Protein AF-A0AB39HKP0-F1 (afdb_monomer)

Nearest PDB structures (foldseek):
  2jz5-assembly1_A  TM=8.044E-01  e=4.348E-05  Vibrio parahaemolyticus RIMD 2210633
  2khd-assembly1_A  TM=6.496E-01  e=5.628E-06  Vibrio cholerae O1 biovar El Tor str. N16961
  1yz6-assembly1_A  TM=5.930E-01  e=1.768E-01  Pyrococcus abyssi
  2ctj-assembly1_A  TM=4.528E-01  e=9.765E-02  Homo sapiens
  3kg1-assembly3_A-2  TM=7.617E-01  e=2.642E+00  Streptomyces nogalater

Secondary structure (DSSP, 8-state):
------------S----------TT-EEEEEEEE-SSHHHHHHHHHHHHHHHHHH-TT-EEEEEEETTTS-EEEEEEEESSHHHHHHHHHHHHHS----

Structure (mmCIF, N/CA/C/O backbone):
data_AF-A0AB39HKP0-F1
#
_entry.id   AF-A0AB39HKP0-F1
#
loop_
_atom_site.group_PDB
_atom_site.id
_atom_site.type_symbol
_atom_site.label_atom_id
_atom_site.label_alt_id
_atom_site.label_comp_id
_atom_site.label_asym_id
_atom_site.label_entity_id
_atom_site.label_seq_id
_atom_site.pdbx_PDB_ins_code
_atom_site.Cartn_x
_atom_site.Cartn_y
_atom_site.Cartn_z
_atom_site.occupancy
_atom_site.B_iso_or_equiv
_atom_site.auth_seq_id
_atom_site.auth_comp_id
_atom_site.auth_asym_id
_atom_site.auth_atom_id
_atom_site.pdbx_PDB_model_num
ATOM 1 N N . MET A 1 1 ? -26.464 -8.191 -28.885 1.00 39.16 1 MET A N 1
ATOM 2 C CA . MET A 1 1 ? -25.052 -8.407 -29.262 1.00 39.16 1 MET A CA 1
ATOM 3 C C . MET A 1 1 ? -24.223 -7.419 -28.464 1.00 39.16 1 MET A C 1
ATOM 5 O O . MET A 1 1 ? -24.528 -6.244 -28.559 1.00 39.16 1 MET A O 1
ATOM 9 N N . SER A 1 2 ? -23.241 -7.740 -27.639 1.00 41.00 2 SER A N 1
ATOM 10 C CA . SER A 1 2 ? -22.812 -8.957 -26.954 1.00 41.00 2 SER A CA 1
ATOM 11 C C . SER A 1 2 ? -21.963 -8.428 -25.794 1.00 41.00 2 SER A C 1
ATOM 13 O O . SER A 1 2 ? -21.119 -7.562 -26.009 1.00 41.00 2 SER A O 1
ATOM 15 N N . ASN A 1 3 ? -22.237 -8.893 -24.578 1.00 50.94 3 ASN A N 1
ATOM 16 C CA . ASN A 1 3 ? -21.369 -8.694 -23.423 1.00 50.94 3 ASN A CA 1
ATOM 17 C C . ASN A 1 3 ? -20.089 -9.522 -23.619 1.00 50.94 3 ASN A C 1
ATOM 19 O O . ASN A 1 3 ?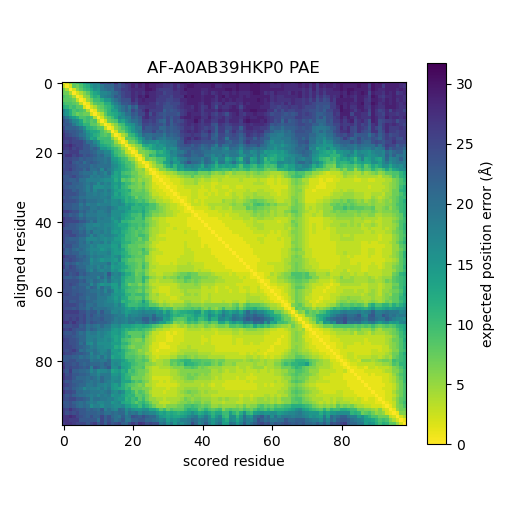 -20.193 -10.732 -23.787 1.00 50.94 3 ASN A O 1
ATOM 23 N N . GLU A 1 4 ? -18.916 -8.898 -23.530 1.00 52.75 4 GLU A N 1
ATOM 24 C CA . GLU A 1 4 ? -17.599 -9.543 -23.379 1.00 52.75 4 GLU A CA 1
ATOM 25 C C . GLU A 1 4 ? -16.624 -8.449 -22.892 1.00 52.75 4 GLU A C 1
ATOM 27 O O . GLU A 1 4 ? -16.712 -7.319 -23.353 1.00 52.75 4 GLU A O 1
ATOM 32 N N . CYS A 1 5 ? -15.703 -8.623 -21.947 1.00 35.28 5 CYS A N 1
ATOM 33 C CA . CYS A 1 5 ? -15.231 -9.799 -21.243 1.00 35.28 5 CYS A CA 1
ATOM 34 C C . CYS A 1 5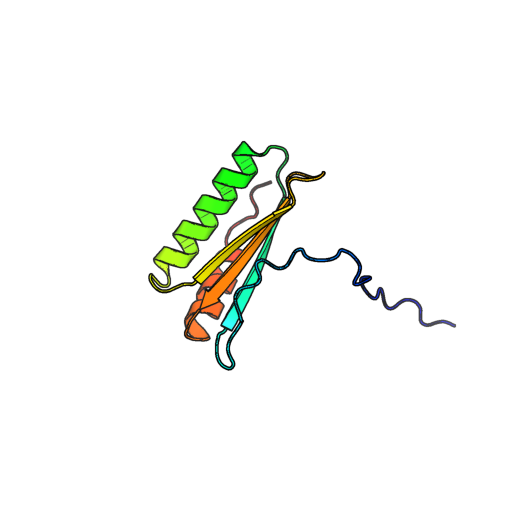 ? -14.726 -9.352 -19.859 1.00 35.28 5 CYS A C 1
ATOM 36 O O . CYS A 1 5 ? -13.891 -8.453 -19.731 1.00 35.28 5 CYS A O 1
ATOM 38 N N . ASN A 1 6 ? -15.270 -10.002 -18.835 1.00 46.12 6 ASN A N 1
ATOM 39 C CA . ASN A 1 6 ? -14.757 -10.080 -17.478 1.00 46.12 6 ASN A CA 1
ATOM 40 C C . ASN A 1 6 ? -13.334 -10.662 -17.524 1.00 46.12 6 ASN A C 1
ATOM 42 O O . ASN A 1 6 ? -13.171 -11.877 -17.611 1.00 46.12 6 ASN A O 1
ATOM 46 N N . ASN A 1 7 ? -12.310 -9.806 -17.491 1.00 37.12 7 ASN A N 1
ATOM 47 C CA . ASN A 1 7 ? -10.937 -10.257 -17.285 1.00 37.12 7 ASN A CA 1
ATOM 48 C C . ASN A 1 7 ? -10.770 -10.597 -15.801 1.00 37.12 7 ASN A C 1
ATOM 50 O O . ASN A 1 7 ? -10.315 -9.791 -14.992 1.00 37.12 7 ASN A O 1
ATOM 54 N N . VAL A 1 8 ? -11.203 -11.813 -15.471 1.00 40.19 8 VAL A N 1
ATOM 55 C CA . VAL A 1 8 ? -10.717 -12.585 -14.333 1.00 40.19 8 VAL A CA 1
ATOM 56 C C . VAL A 1 8 ? -9.197 -12.611 -14.459 1.00 40.19 8 VAL A C 1
ATOM 58 O O . VAL A 1 8 ? -8.656 -13.249 -15.356 1.00 40.19 8 VAL A O 1
ATOM 61 N N . CYS A 1 9 ? -8.516 -11.859 -13.596 1.00 44.97 9 CYS A N 1
ATOM 62 C CA . CYS A 1 9 ? -7.080 -12.002 -13.421 1.00 44.97 9 CYS A CA 1
ATOM 63 C C . CYS A 1 9 ? -6.842 -13.394 -12.833 1.00 44.97 9 CYS A C 1
ATOM 65 O O . CYS A 1 9 ? -7.288 -13.701 -11.726 1.00 44.97 9 CYS A O 1
ATOM 67 N N . GLU A 1 10 ? -6.215 -14.244 -13.635 1.00 45.00 10 GLU A N 1
ATOM 68 C CA . GLU A 1 10 ? -5.856 -15.611 -13.310 1.00 45.00 10 GLU A CA 1
ATOM 69 C C . GLU A 1 10 ? -4.977 -15.639 -12.054 1.00 45.00 10 GLU A C 1
ATOM 71 O O . GLU A 1 10 ? -3.805 -15.261 -12.061 1.00 45.00 10 GLU 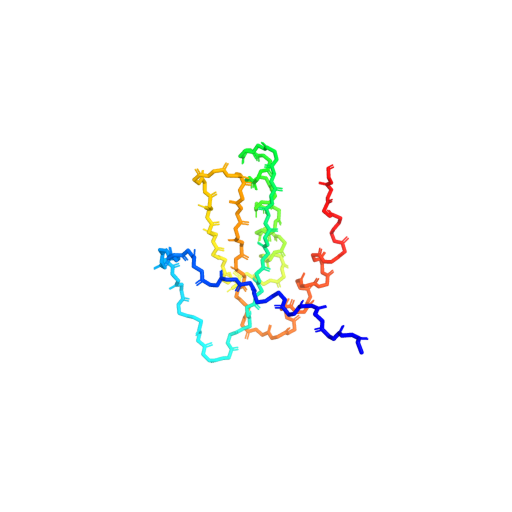A O 1
ATOM 76 N N . ALA A 1 11 ? -5.556 -16.122 -10.957 1.00 56.88 11 ALA A N 1
ATOM 77 C CA . ALA A 1 11 ? -4.811 -16.593 -9.807 1.00 56.88 11 ALA A CA 1
ATOM 78 C C . ALA A 1 11 ? -3.984 -17.822 -10.220 1.00 56.88 11 ALA A C 1
ATOM 80 O O . ALA A 1 11 ? -4.463 -18.946 -10.120 1.00 56.88 11 ALA A O 1
ATOM 81 N N . CYS A 1 12 ? -2.755 -17.626 -10.704 1.00 55.22 12 CYS A N 1
ATOM 82 C CA . CYS A 1 12 ? -1.753 -18.692 -10.752 1.00 55.22 12 CYS A CA 1
ATOM 83 C C . CYS A 1 12 ? -0.324 -18.150 -10.878 1.00 55.22 12 CYS A C 1
ATOM 85 O O . CYS A 1 12 ? 0.325 -18.223 -11.917 1.00 55.22 12 CYS A O 1
ATOM 87 N N . GLY A 1 13 ? 0.210 -17.692 -9.758 1.00 37.53 13 GLY A N 1
ATOM 88 C CA . GLY A 1 13 ? 1.597 -17.954 -9.409 1.00 37.53 13 GLY A CA 1
ATOM 89 C C . GLY A 1 13 ? 1.560 -18.344 -7.948 1.00 37.53 13 GLY A C 1
ATOM 90 O O . GLY A 1 13 ? 1.035 -17.571 -7.155 1.00 37.53 13 GLY A O 1
ATOM 91 N N . CYS A 1 14 ? 2.006 -19.552 -7.601 1.00 44.72 14 CYS A N 1
ATOM 92 C CA . CYS A 1 14 ? 2.188 -19.969 -6.213 1.00 44.72 14 CYS A CA 1
ATOM 93 C C . CYS A 1 14 ? 2.987 -18.867 -5.506 1.00 44.72 14 CYS A C 1
ATOM 95 O O . CYS A 1 14 ? 4.202 -18.781 -5.683 1.00 44.72 14 CYS A O 1
ATOM 97 N N . ALA A 1 15 ? 2.299 -17.991 -4.773 1.00 53.47 15 ALA A N 1
ATOM 98 C CA . ALA A 1 15 ? 2.940 -17.056 -3.878 1.00 53.47 15 ALA A CA 1
ATOM 99 C C . ALA A 1 15 ? 3.629 -17.948 -2.851 1.00 53.47 15 ALA A C 1
ATOM 101 O O . ALA A 1 15 ? 2.963 -18.636 -2.077 1.00 53.47 15 ALA A O 1
ATOM 102 N N . GLY A 1 16 ? 4.955 -18.051 -2.944 1.00 44.25 16 GLY A N 1
ATOM 103 C CA . GLY A 1 16 ? 5.783 -18.620 -1.893 1.00 44.25 16 GLY A CA 1
ATOM 104 C C . GLY A 1 16 ? 5.581 -17.740 -0.675 1.00 44.25 16 GLY A C 1
ATOM 105 O O . GLY A 1 16 ? 6.273 -16.746 -0.501 1.00 44.25 16 GLY A O 1
ATOM 106 N N . GLU A 1 17 ? 4.536 -18.061 0.075 1.00 51.75 17 GLU A N 1
ATOM 107 C CA . GLU A 1 17 ? 3.965 -17.272 1.145 1.00 51.75 17 GLU A CA 1
ATOM 108 C C . GLU A 1 17 ? 4.977 -17.193 2.291 1.00 51.75 17 GLU A C 1
ATOM 110 O O . GLU A 1 17 ? 5.007 -18.031 3.186 1.00 51.75 17 GLU A O 1
ATOM 115 N N . ILE A 1 18 ? 5.799 -16.144 2.295 1.00 53.97 18 ILE A N 1
ATOM 116 C CA . ILE A 1 18 ? 6.178 -15.493 3.552 1.00 53.97 18 ILE A CA 1
ATOM 117 C C . ILE A 1 18 ? 5.063 -14.471 3.837 1.00 53.97 18 ILE A C 1
ATOM 119 O O . ILE A 1 18 ? 5.265 -13.261 3.860 1.00 53.97 18 ILE A O 1
ATOM 123 N N . GLY A 1 19 ? 3.825 -14.961 3.923 1.00 46.81 19 GLY A N 1
ATOM 124 C CA . GLY A 1 19 ? 2.650 -14.161 4.230 1.00 46.81 19 GLY A CA 1
ATOM 125 C C . GLY A 1 19 ? 2.577 -13.990 5.735 1.00 46.81 19 GLY A C 1
ATOM 126 O O . GLY A 1 19 ? 2.417 -14.961 6.471 1.00 46.81 19 GLY A O 1
ATOM 127 N N . TYR A 1 20 ? 2.717 -12.759 6.219 1.00 49.38 20 TYR A N 1
ATOM 128 C CA . TYR A 1 20 ? 2.305 -12.477 7.586 1.00 49.38 20 TYR A CA 1
ATOM 129 C C . TYR A 1 20 ? 0.786 -12.647 7.678 1.00 49.38 20 TYR A C 1
ATOM 131 O O . TYR A 1 20 ? 0.048 -12.221 6.789 1.00 49.38 20 TYR A O 1
ATOM 139 N N . ILE A 1 21 ? 0.332 -13.279 8.757 1.00 51.94 21 ILE A N 1
ATOM 140 C CA . ILE A 1 21 ? -1.083 -13.507 9.047 1.00 51.94 21 ILE A CA 1
ATOM 141 C C . ILE A 1 21 ? -1.755 -12.136 9.202 1.00 51.94 21 ILE A C 1
ATOM 143 O O . ILE A 1 21 ? -1.554 -11.466 10.215 1.00 51.94 21 ILE A O 1
ATOM 147 N N . ILE A 1 22 ? -2.540 -11.709 8.208 1.00 53.81 22 ILE A N 1
ATOM 148 C CA . ILE A 1 22 ? -3.419 -10.539 8.342 1.00 53.81 22 ILE A CA 1
ATOM 149 C C . ILE A 1 22 ? -4.509 -10.934 9.342 1.00 53.81 22 ILE A C 1
ATOM 151 O O . ILE A 1 22 ? -5.292 -11.849 9.081 1.00 53.81 22 ILE A O 1
ATOM 155 N N . ARG A 1 23 ? -4.510 -10.312 10.524 1.00 56.22 23 ARG A N 1
ATOM 156 C CA . ARG A 1 23 ? -5.465 -10.628 11.595 1.00 56.22 23 ARG A CA 1
ATOM 157 C C . ARG A 1 23 ? -6.788 -9.909 11.320 1.00 56.22 23 ARG A C 1
ATOM 159 O O . ARG A 1 23 ? -6.828 -8.888 10.638 1.00 56.22 23 ARG A O 1
ATOM 166 N N . GLU A 1 24 ? -7.884 -10.440 11.855 1.00 46.44 24 GLU A N 1
ATOM 167 C CA . GLU A 1 24 ? -9.188 -9.774 11.783 1.00 46.44 24 GLU A CA 1
ATOM 168 C C . GLU A 1 24 ? -9.123 -8.409 12.492 1.00 46.44 24 GLU A C 1
ATOM 170 O O . GLU A 1 24 ? -8.918 -8.346 13.704 1.00 46.44 24 GLU A O 1
ATOM 175 N N . GLY A 1 25 ? -9.285 -7.324 11.725 1.00 57.78 25 GLY A N 1
ATOM 176 C CA . GLY A 1 25 ? -9.234 -5.937 12.205 1.00 57.78 25 GLY A CA 1
ATOM 177 C C . GLY A 1 25 ? -8.022 -5.125 11.733 1.00 57.78 25 GLY A C 1
ATOM 178 O O . GLY A 1 25 ? -8.043 -3.905 11.874 1.00 57.78 25 GLY A O 1
ATOM 179 N N . ASP A 1 26 ? -7.007 -5.765 11.147 1.00 64.88 26 ASP A N 1
ATOM 180 C CA . ASP A 1 26 ? -5.857 -5.078 10.556 1.00 64.88 26 ASP A CA 1
ATOM 181 C C . ASP A 1 26 ? -6.174 -4.560 9.149 1.00 64.88 26 ASP A C 1
ATOM 183 O O . ASP A 1 26 ? -6.654 -5.284 8.271 1.00 64.88 26 ASP A O 1
ATOM 187 N N . GLU A 1 27 ? -5.850 -3.293 8.907 1.00 79.69 27 GLU A N 1
ATOM 188 C CA . GLU A 1 27 ? -6.126 -2.632 7.641 1.00 79.69 27 GLU A CA 1
ATOM 189 C C . GLU A 1 27 ? -4.881 -2.640 6.758 1.00 79.69 27 GLU A C 1
ATOM 191 O O . GLU A 1 27 ? -3.906 -1.927 7.008 1.00 79.69 27 GLU A O 1
ATOM 196 N N . SER A 1 28 ? -4.918 -3.440 5.691 1.00 81.56 28 SER A N 1
ATOM 197 C CA . SER A 1 28 ? -3.794 -3.563 4.763 1.00 81.56 28 SER A CA 1
ATOM 198 C C . SER A 1 28 ? -3.955 -2.725 3.489 1.00 81.56 28 SER A C 1
ATOM 200 O O . SER A 1 28 ? -5.066 -2.474 3.004 1.00 81.56 28 SER A O 1
ATOM 202 N N . VAL A 1 29 ? -2.817 -2.286 2.945 1.00 85.69 29 VAL A N 1
ATOM 203 C CA . VAL A 1 29 ? -2.665 -1.610 1.648 1.00 85.69 29 VAL A CA 1
ATOM 204 C C . VAL A 1 29 ? -1.519 -2.266 0.896 1.00 85.69 29 VAL A C 1
ATOM 206 O O . VAL A 1 29 ? -0.437 -2.437 1.448 1.00 85.69 29 VAL A O 1
ATOM 209 N N . SER A 1 30 ? -1.737 -2.600 -0.375 1.00 82.69 30 SER A N 1
ATOM 210 C CA . SER A 1 30 ? -0.700 -3.177 -1.236 1.00 82.69 30 SER A CA 1
ATOM 211 C C . SER A 1 30 ? -0.295 -2.180 -2.323 1.00 82.69 30 SER A C 1
ATOM 213 O O . SER A 1 30 ? -1.151 -1.663 -3.039 1.00 82.69 30 SER A O 1
ATOM 215 N N . VAL A 1 31 ? 1.003 -1.913 -2.455 1.00 84.62 31 VAL A N 1
ATOM 216 C CA . VAL A 1 31 ? 1.590 -1.012 -3.452 1.00 84.62 31 VAL A CA 1
ATOM 217 C C . VAL A 1 31 ? 2.503 -1.823 -4.358 1.00 84.62 31 VAL A C 1
ATOM 219 O O . VAL A 1 31 ? 3.503 -2.381 -3.915 1.00 84.62 31 VAL A O 1
ATOM 222 N N . ASN A 1 32 ? 2.159 -1.876 -5.641 1.00 83.88 32 ASN A N 1
ATOM 223 C CA . ASN A 1 32 ? 2.970 -2.538 -6.653 1.00 83.88 32 ASN A CA 1
ATOM 224 C C . ASN A 1 32 ? 3.938 -1.513 -7.244 1.00 83.88 32 ASN A C 1
ATOM 226 O O . ASN A 1 32 ? 3.515 -0.463 -7.728 1.00 83.88 32 ASN A O 1
ATOM 230 N N . LEU A 1 33 ? 5.228 -1.818 -7.191 1.00 83.62 33 LEU A N 1
ATOM 231 C CA . LEU A 1 33 ? 6.300 -0.995 -7.721 1.00 83.62 33 LEU A CA 1
ATOM 232 C C . LEU A 1 33 ? 6.974 -1.706 -8.883 1.00 83.62 33 LEU A C 1
ATOM 234 O O . LEU A 1 33 ? 7.297 -2.891 -8.815 1.00 83.62 33 LEU A O 1
ATOM 238 N N . GLU A 1 34 ? 7.241 -0.938 -9.927 1.00 83.56 34 GLU A N 1
ATOM 239 C CA . GLU A 1 34 ? 8.065 -1.343 -11.052 1.00 83.56 34 GLU A CA 1
ATOM 240 C C . GLU A 1 34 ? 9.112 -0.268 -11.339 1.00 83.56 34 GLU A C 1
ATOM 242 O O . GLU A 1 34 ? 8.866 0.941 -11.213 1.00 83.56 34 GLU A O 1
ATOM 247 N N . SER A 1 35 ? 10.313 -0.720 -11.685 1.00 82.94 35 SER A N 1
ATOM 248 C CA . SER A 1 35 ? 11.441 0.152 -11.995 1.00 82.94 35 SER A CA 1
ATOM 249 C C . SER A 1 35 ? 12.318 -0.468 -13.073 1.00 82.94 35 SER A C 1
ATOM 251 O O . SER A 1 35 ? 12.445 -1.683 -13.173 1.00 82.94 35 SER A O 1
ATOM 253 N N . ALA A 1 36 ? 12.992 0.378 -13.852 1.00 82.12 36 ALA A N 1
ATOM 254 C CA . ALA A 1 36 ? 13.934 -0.080 -14.872 1.00 82.12 36 ALA A CA 1
ATOM 255 C C . ALA A 1 36 ? 15.164 -0.785 -14.271 1.00 82.12 36 ALA A C 1
ATOM 257 O O . ALA A 1 36 ? 15.738 -1.672 -14.899 1.00 82.12 36 ALA A O 1
ATOM 258 N N . THR A 1 37 ? 15.564 -0.412 -13.050 1.00 83.19 37 THR A N 1
ATOM 259 C CA . THR A 1 37 ? 16.725 -0.974 -12.350 1.00 83.19 37 THR A CA 1
ATOM 260 C C . THR A 1 37 ? 16.378 -1.361 -10.917 1.00 83.19 37 THR A C 1
ATOM 262 O O . THR A 1 37 ? 15.521 -0.746 -10.279 1.00 83.19 37 THR A O 1
ATOM 265 N N . GLN A 1 38 ? 17.095 -2.351 -10.379 1.00 80.38 38 GLN A N 1
ATOM 266 C CA . GLN A 1 38 ? 16.961 -2.759 -8.976 1.00 80.38 38 GLN A CA 1
ATOM 267 C C . GLN A 1 38 ? 17.307 -1.625 -8.002 1.00 80.38 38 GLN A C 1
ATOM 269 O O . GLN A 1 38 ? 16.684 -1.510 -6.953 1.00 80.38 38 GLN A O 1
ATOM 274 N N . MET A 1 39 ? 18.254 -0.751 -8.360 1.00 83.38 39 MET A N 1
ATOM 275 C CA . MET A 1 39 ? 18.625 0.399 -7.533 1.00 83.38 39 MET A CA 1
ATOM 276 C C . MET A 1 39 ? 17.472 1.404 -7.416 1.00 83.38 39 MET A C 1
ATOM 278 O O . MET A 1 39 ? 17.125 1.804 -6.310 1.00 83.38 39 MET A O 1
ATOM 282 N N . ALA A 1 40 ? 16.822 1.742 -8.535 1.00 83.81 40 ALA A N 1
ATOM 283 C CA . ALA A 1 40 ? 15.641 2.606 -8.529 1.00 83.81 40 ALA A CA 1
ATOM 284 C C . ALA A 1 40 ? 14.437 1.939 -7.844 1.00 83.81 40 ALA A C 1
ATOM 286 O O . ALA A 1 40 ? 13.592 2.619 -7.272 1.00 83.81 40 ALA A O 1
ATOM 287 N N . LEU A 1 41 ? 14.333 0.607 -7.896 1.00 85.44 41 LEU A N 1
ATOM 288 C CA . LEU A 1 41 ? 13.320 -0.131 -7.142 1.00 85.44 41 LEU A CA 1
ATOM 289 C C . LEU A 1 41 ? 13.550 0.008 -5.634 1.00 85.44 41 LEU A C 1
ATOM 291 O O . LEU A 1 41 ? 12.621 0.353 -4.914 1.00 85.44 41 LEU A O 1
ATOM 295 N N . ASN A 1 42 ? 14.782 -0.209 -5.172 1.00 85.25 42 ASN A N 1
ATOM 296 C CA . ASN A 1 42 ? 15.131 -0.106 -3.758 1.00 85.25 42 ASN A CA 1
ATOM 297 C C . ASN A 1 42 ? 14.949 1.320 -3.216 1.00 85.25 42 ASN A C 1
ATOM 299 O O . ASN A 1 42 ? 14.436 1.487 -2.115 1.00 85.25 42 ASN A O 1
ATOM 303 N N . ASP A 1 43 ? 15.303 2.334 -4.009 1.00 87.75 43 ASP A N 1
ATOM 304 C CA . ASP A 1 43 ? 15.085 3.742 -3.662 1.00 87.75 43 ASP A CA 1
ATOM 305 C C . ASP A 1 43 ? 13.591 4.048 -3.465 1.00 87.75 43 ASP A C 1
ATOM 307 O O . ASP A 1 43 ? 13.183 4.533 -2.409 1.00 87.75 43 ASP A O 1
ATOM 311 N N . LYS A 1 44 ? 12.737 3.628 -4.416 1.00 85.69 44 LYS A N 1
ATOM 312 C CA . LYS A 1 44 ? 11.277 3.743 -4.272 1.00 85.69 44 LYS A CA 1
ATOM 313 C C . LYS A 1 44 ? 10.786 3.025 -3.016 1.00 85.69 44 LYS A C 1
ATOM 315 O O . LYS A 1 44 ? 10.032 3.610 -2.243 1.00 85.69 44 LYS A O 1
ATOM 320 N N . ILE A 1 45 ? 11.212 1.781 -2.792 1.00 87.25 45 ILE A N 1
ATOM 321 C CA . ILE A 1 45 ? 10.827 0.995 -1.611 1.00 87.25 45 ILE A CA 1
ATOM 322 C C . ILE A 1 45 ? 11.140 1.755 -0.319 1.00 87.25 45 ILE A C 1
ATOM 324 O O . ILE A 1 45 ? 10.289 1.832 0.569 1.00 87.25 45 ILE A O 1
ATOM 328 N N . GLU A 1 46 ? 12.327 2.348 -0.223 1.00 89.25 46 GLU A N 1
ATOM 329 C CA . GLU A 1 46 ? 12.740 3.110 0.951 1.00 89.25 46 GLU A CA 1
ATOM 330 C C . GLU A 1 46 ? 11.915 4.390 1.139 1.00 89.25 46 GLU A C 1
ATOM 332 O O . GLU A 1 46 ? 11.521 4.697 2.265 1.00 89.25 46 GLU A O 1
ATOM 337 N N . VAL A 1 47 ? 11.558 5.090 0.056 1.00 90.25 47 VAL A N 1
ATOM 338 C CA . VAL A 1 47 ? 10.652 6.251 0.113 1.00 90.25 47 VAL A CA 1
ATOM 339 C C . VAL A 1 47 ? 9.284 5.855 0.673 1.00 90.25 47 VAL A C 1
ATOM 341 O O . VAL A 1 47 ? 8.793 6.495 1.606 1.00 90.25 47 VAL A O 1
ATOM 344 N N . TYR A 1 48 ? 8.674 4.781 0.163 1.00 89.12 48 TYR A N 1
ATOM 345 C CA . TYR A 1 48 ? 7.377 4.310 0.667 1.00 89.12 48 TYR A CA 1
ATOM 346 C C . TYR A 1 48 ? 7.468 3.810 2.112 1.00 89.12 48 TYR A C 1
ATOM 348 O O . TYR A 1 48 ? 6.554 4.046 2.905 1.00 89.12 48 TYR A O 1
ATOM 356 N N . ARG A 1 49 ? 8.586 3.177 2.484 1.00 88.69 49 ARG A N 1
ATOM 357 C CA . ARG A 1 49 ? 8.863 2.758 3.861 1.00 88.69 49 ARG A CA 1
ATOM 358 C C . ARG A 1 49 ? 8.909 3.953 4.809 1.00 88.69 49 ARG A C 1
ATOM 360 O O . ARG A 1 49 ? 8.229 3.938 5.832 1.00 88.69 49 ARG A O 1
ATOM 367 N N . GLN A 1 50 ? 9.673 4.988 4.466 1.00 90.56 50 GLN A N 1
ATOM 368 C CA . GLN A 1 50 ? 9.770 6.207 5.272 1.00 90.56 50 GLN A CA 1
ATOM 369 C C . GLN A 1 50 ? 8.428 6.934 5.360 1.00 90.56 50 GLN A C 1
ATOM 371 O O . GLN A 1 50 ? 8.054 7.414 6.428 1.00 90.56 50 GLN A O 1
ATOM 376 N N . LEU A 1 51 ? 7.671 6.973 4.262 1.00 89.75 51 LEU A N 1
ATOM 377 C CA . LEU A 1 51 ? 6.342 7.572 4.236 1.00 89.75 51 LEU A CA 1
ATOM 378 C C . LEU A 1 51 ? 5.383 6.866 5.199 1.00 89.75 51 LEU A C 1
ATOM 380 O O . LEU A 1 51 ? 4.698 7.537 5.966 1.00 89.75 51 LEU A O 1
ATOM 384 N N . ALA A 1 52 ? 5.348 5.532 5.178 1.00 89.56 52 ALA A N 1
ATOM 385 C CA . ALA A 1 52 ? 4.513 4.744 6.078 1.00 89.56 52 ALA A CA 1
ATOM 386 C C . ALA A 1 52 ? 4.931 4.936 7.544 1.00 89.56 52 ALA A C 1
ATOM 388 O O . ALA A 1 52 ? 4.082 5.232 8.383 1.00 89.56 52 ALA A O 1
ATOM 389 N N . GLN A 1 53 ? 6.236 4.868 7.836 1.00 89.19 53 GLN A N 1
ATOM 390 C CA . GLN A 1 53 ? 6.778 5.090 9.184 1.00 89.19 53 GLN A CA 1
ATOM 391 C C . GLN A 1 53 ? 6.529 6.512 9.704 1.00 89.19 53 GLN A C 1
ATOM 393 O O . GLN A 1 53 ? 6.330 6.707 10.898 1.00 89.19 53 GLN A O 1
ATOM 398 N N . SER A 1 54 ? 6.504 7.512 8.819 1.00 89.38 54 SER A N 1
ATOM 399 C CA . SER A 1 54 ? 6.173 8.893 9.184 1.00 89.38 54 SER A CA 1
ATOM 400 C C . SER A 1 54 ? 4.699 9.079 9.556 1.00 89.38 54 SER A C 1
ATOM 402 O O . SER A 1 54 ? 4.366 10.094 10.168 1.00 89.38 54 SER A O 1
ATOM 404 N N . ILE A 1 55 ? 3.816 8.168 9.142 1.00 89.06 55 ILE A N 1
ATOM 405 C CA . ILE A 1 55 ? 2.390 8.194 9.489 1.00 89.06 55 ILE A CA 1
ATOM 406 C C . ILE A 1 55 ? 2.172 7.411 10.779 1.00 89.06 55 ILE A C 1
ATOM 408 O O . ILE A 1 55 ? 1.550 7.935 11.697 1.00 89.06 55 ILE A O 1
ATOM 412 N N . ASN A 1 56 ? 2.712 6.192 10.850 1.00 86.69 56 ASN A N 1
ATOM 413 C CA . ASN A 1 56 ? 2.670 5.363 12.044 1.00 86.69 56 ASN A CA 1
ATOM 414 C C . ASN A 1 56 ? 3.973 4.565 12.194 1.00 86.69 56 ASN A C 1
ATOM 416 O O . ASN A 1 56 ? 4.352 3.802 11.308 1.00 86.69 56 ASN A O 1
ATOM 420 N N . SER A 1 57 ? 4.631 4.703 13.342 1.00 87.19 57 SER A N 1
ATOM 421 C CA . SER A 1 57 ? 5.845 3.960 13.698 1.00 87.19 57 SER A CA 1
ATOM 422 C C . SER A 1 57 ? 5.607 2.458 13.914 1.00 87.19 57 SER A C 1
ATOM 424 O O . SER A 1 57 ? 6.549 1.676 13.820 1.00 87.19 57 SER A O 1
ATOM 426 N N . GLU A 1 58 ? 4.370 2.055 14.209 1.00 85.38 58 GLU A N 1
ATOM 427 C CA . GLU A 1 58 ? 3.930 0.670 14.426 1.00 85.38 58 GLU A CA 1
ATOM 428 C C . GLU A 1 58 ? 3.443 -0.013 13.136 1.00 85.38 58 GLU A C 1
ATOM 430 O O . GLU A 1 58 ? 2.973 -1.148 13.179 1.00 85.38 58 GLU A O 1
ATOM 435 N N . VAL A 1 59 ? 3.554 0.651 11.976 1.00 86.50 59 VAL A N 1
ATOM 436 C CA . VAL A 1 59 ? 3.148 0.068 10.691 1.00 86.50 59 VAL A CA 1
ATOM 437 C C . VAL A 1 59 ? 3.949 -1.201 10.374 1.00 86.50 59 VAL A C 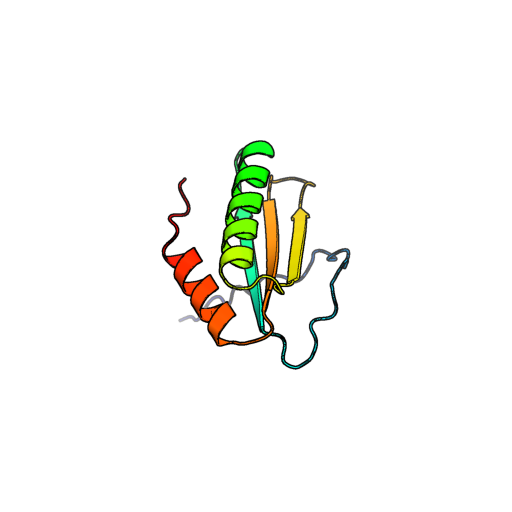1
ATOM 439 O O . VAL A 1 59 ? 5.184 -1.208 10.356 1.00 86.50 59 VAL A O 1
ATOM 442 N N . GLY A 1 60 ? 3.240 -2.286 10.066 1.00 85.19 60 GLY A N 1
ATOM 443 C CA . GLY A 1 60 ? 3.838 -3.507 9.537 1.00 85.19 60 GLY A CA 1
ATOM 444 C C . GLY A 1 60 ? 4.161 -3.328 8.058 1.00 85.19 60 GLY A C 1
ATOM 445 O O . GLY A 1 60 ? 3.278 -2.981 7.279 1.00 85.19 60 GLY A O 1
ATOM 446 N N . ILE A 1 61 ? 5.411 -3.552 7.652 1.00 86.25 61 ILE A N 1
ATOM 447 C CA . ILE A 1 61 ? 5.843 -3.408 6.254 1.00 86.25 61 ILE A CA 1
ATOM 448 C C . ILE A 1 61 ? 6.383 -4.749 5.776 1.00 86.25 61 ILE A C 1
ATOM 450 O O . ILE A 1 61 ? 7.391 -5.230 6.293 1.00 86.25 61 ILE A O 1
ATOM 454 N N . ASN A 1 62 ? 5.734 -5.326 4.772 1.00 82.69 62 ASN A N 1
ATOM 455 C CA . ASN A 1 62 ? 6.186 -6.531 4.093 1.00 82.69 62 ASN A CA 1
ATOM 456 C C . ASN A 1 62 ? 6.576 -6.202 2.653 1.00 82.69 62 ASN A C 1
ATOM 458 O O . ASN A 1 62 ? 5.857 -5.494 1.952 1.00 82.69 62 ASN A O 1
ATOM 462 N N . ILE A 1 63 ? 7.722 -6.712 2.219 1.00 82.75 63 ILE A N 1
ATOM 463 C CA . ILE A 1 63 ? 8.298 -6.413 0.910 1.00 82.75 63 ILE A CA 1
ATOM 464 C C . ILE A 1 63 ? 8.436 -7.733 0.168 1.00 82.75 63 ILE A C 1
ATOM 466 O O . ILE A 1 63 ? 9.331 -8.523 0.460 1.00 82.75 63 ILE A O 1
ATOM 470 N N . ASP A 1 64 ? 7.563 -7.953 -0.804 1.00 79.31 64 ASP A N 1
ATOM 471 C CA . ASP A 1 64 ? 7.658 -9.079 -1.715 1.00 79.31 64 ASP A CA 1
ATOM 472 C C . ASP A 1 64 ? 8.481 -8.662 -2.937 1.00 79.31 64 ASP A C 1
ATOM 474 O O . ASP A 1 64 ? 8.043 -7.893 -3.798 1.00 79.31 64 ASP A O 1
ATOM 478 N N . LEU A 1 65 ? 9.737 -9.105 -2.979 1.00 74.62 65 LEU A N 1
ATOM 479 C CA . LEU A 1 65 ? 10.620 -8.838 -4.107 1.00 74.62 65 LEU A CA 1
ATOM 480 C C . LEU A 1 65 ? 10.453 -9.940 -5.153 1.00 74.62 65 LEU A C 1
ATOM 482 O O . LEU A 1 65 ? 11.116 -10.978 -5.102 1.00 74.62 65 LEU A O 1
ATOM 486 N N . SER A 1 66 ? 9.642 -9.668 -6.170 1.00 66.62 66 SER A N 1
ATOM 487 C CA . SER A 1 66 ? 9.556 -10.491 -7.378 1.00 66.62 66 SER A CA 1
ATOM 488 C C . SER A 1 66 ? 10.772 -10.234 -8.286 1.00 66.62 66 SER A C 1
ATOM 490 O O . SER A 1 66 ? 10.680 -9.675 -9.382 1.00 66.62 66 SER A O 1
ATOM 492 N N . THR A 1 67 ? 11.956 -10.633 -7.809 1.00 55.41 67 THR A N 1
ATOM 493 C CA . THR A 1 67 ? 13.249 -10.448 -8.501 1.00 55.41 67 THR A CA 1
ATOM 494 C C . THR A 1 67 ? 13.434 -11.353 -9.717 1.00 55.41 67 THR A C 1
ATOM 496 O O . THR A 1 67 ? 14.379 -11.167 -10.477 1.00 55.41 67 THR A O 1
ATOM 499 N N . THR A 1 68 ? 12.539 -12.316 -9.938 1.00 48.94 68 THR A N 1
ATOM 500 C CA . THR A 1 68 ? 12.777 -13.413 -10.880 1.00 48.94 68 THR A CA 1
ATOM 501 C C . THR A 1 68 ? 12.760 -12.993 -12.352 1.00 48.94 68 THR A C 1
ATOM 503 O O . THR A 1 68 ? 13.367 -13.699 -13.145 1.00 48.94 68 THR A O 1
ATOM 506 N N . TYR A 1 69 ? 12.140 -11.867 -12.749 1.00 52.88 69 TYR A N 1
ATOM 507 C CA . TYR A 1 69 ? 12.116 -11.489 -14.179 1.00 52.88 69 TYR A CA 1
ATOM 508 C C . TYR A 1 69 ? 11.986 -9.986 -14.512 1.00 52.88 69 TYR A C 1
ATOM 510 O O . TYR A 1 69 ? 12.497 -9.572 -15.545 1.00 52.88 69 TYR A O 1
ATOM 518 N N . ASN A 1 70 ? 11.343 -9.152 -13.675 1.00 63.09 70 ASN A N 1
ATOM 519 C CA . ASN A 1 70 ? 10.831 -7.843 -14.138 1.00 63.09 70 ASN A CA 1
ATOM 520 C C . ASN A 1 70 ? 11.149 -6.613 -13.257 1.00 63.09 70 ASN A C 1
ATOM 522 O O . ASN A 1 70 ? 10.508 -5.582 -13.442 1.00 63.09 70 ASN A O 1
ATOM 526 N N . ASN A 1 71 ? 12.100 -6.674 -12.312 1.00 76.56 71 ASN A N 1
ATOM 527 C CA . ASN A 1 71 ? 12.379 -5.556 -11.381 1.00 76.56 71 ASN A CA 1
ATOM 528 C C . ASN A 1 71 ? 11.096 -5.002 -10.722 1.00 76.56 71 ASN A C 1
ATOM 530 O O . ASN A 1 71 ? 10.878 -3.788 -10.653 1.00 76.56 71 ASN A O 1
ATOM 534 N N . LYS A 1 72 ? 10.229 -5.916 -10.273 1.00 79.88 72 LYS A N 1
ATOM 535 C CA . LYS A 1 72 ? 8.970 -5.596 -9.601 1.00 79.88 72 LYS A CA 1
ATOM 536 C C . LYS A 1 72 ? 9.073 -5.919 -8.120 1.00 79.88 72 LYS A C 1
ATOM 538 O O . LYS A 1 72 ? 9.700 -6.907 -7.740 1.00 79.88 72 LYS A O 1
ATOM 543 N N . ALA A 1 73 ? 8.443 -5.093 -7.302 1.00 83.25 73 ALA A N 1
ATOM 544 C CA . ALA A 1 73 ? 8.280 -5.334 -5.879 1.00 83.25 73 ALA A CA 1
ATOM 545 C C . ALA A 1 73 ? 6.848 -5.022 -5.467 1.00 83.25 73 ALA A C 1
ATOM 547 O O . ALA A 1 73 ? 6.277 -4.031 -5.918 1.00 83.25 73 ALA A O 1
ATOM 548 N N . THR A 1 74 ? 6.297 -5.827 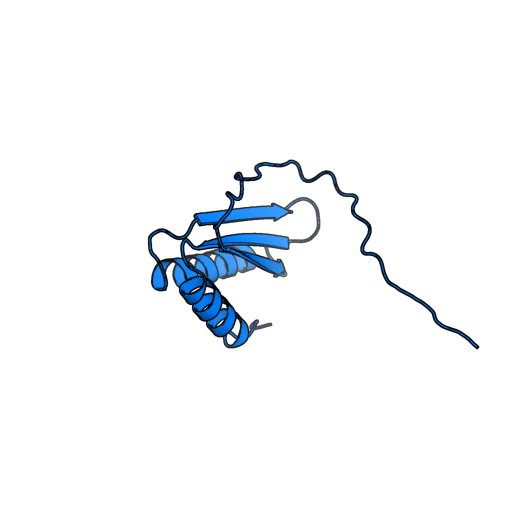-4.573 1.00 83.44 74 THR A N 1
ATOM 549 C CA . THR A 1 74 ? 4.995 -5.579 -3.967 1.00 83.44 74 THR A CA 1
ATOM 550 C C . THR A 1 74 ? 5.205 -5.269 -2.496 1.00 83.44 74 THR A C 1
ATOM 552 O O . THR A 1 74 ? 5.727 -6.079 -1.737 1.00 83.44 74 THR A O 1
ATOM 555 N N . LEU A 1 75 ? 4.831 -4.063 -2.089 1.00 85.44 75 LEU A N 1
ATOM 556 C CA . LEU A 1 75 ? 4.884 -3.621 -0.705 1.00 85.44 75 LEU A CA 1
ATOM 557 C C . LEU A 1 75 ? 3.511 -3.790 -0.075 1.00 85.44 75 LEU A C 1
ATOM 559 O O . LEU A 1 75 ? 2.535 -3.259 -0.595 1.00 85.44 75 LEU A O 1
ATOM 563 N N . HIS A 1 76 ? 3.436 -4.470 1.058 1.00 85.62 76 HIS A N 1
ATOM 564 C CA . HIS A 1 76 ? 2.222 -4.578 1.852 1.00 85.62 76 HIS A CA 1
ATOM 565 C C . HIS A 1 76 ? 2.419 -3.822 3.160 1.00 85.62 76 HIS A C 1
ATOM 567 O O . HIS A 1 76 ? 3.323 -4.124 3.937 1.00 85.62 76 HIS A O 1
ATOM 573 N N . PHE A 1 77 ? 1.566 -2.834 3.390 1.00 87.69 77 PHE A N 1
ATOM 574 C CA . PHE A 1 77 ? 1.534 -2.030 4.600 1.00 87.69 77 PHE A CA 1
ATOM 575 C C . PHE A 1 77 ? 0.331 -2.449 5.426 1.00 87.69 77 PHE A C 1
ATOM 577 O O . PHE A 1 77 ? -0.775 -2.508 4.893 1.00 87.69 77 PHE A O 1
ATOM 584 N N . VAL A 1 78 ? 0.545 -2.735 6.702 1.00 86.62 78 VAL A N 1
ATOM 585 C CA . VAL A 1 78 ? -0.491 -3.128 7.654 1.00 86.62 78 VAL A CA 1
ATOM 586 C C . VAL A 1 78 ? -0.556 -2.064 8.734 1.00 86.62 78 VAL A C 1
ATOM 588 O O . VAL A 1 78 ? 0.424 -1.838 9.446 1.00 86.62 78 VAL A O 1
ATOM 591 N N . PHE A 1 79 ? -1.696 -1.386 8.814 1.00 85.62 79 PHE A N 1
ATOM 592 C CA . PHE A 1 79 ? -1.946 -0.332 9.784 1.00 85.62 79 PHE A CA 1
ATOM 593 C C . PHE A 1 79 ? -2.917 -0.821 10.864 1.00 85.62 79 PHE A C 1
ATOM 595 O O . PHE A 1 79 ? -3.895 -1.500 10.535 1.00 85.62 79 PHE A O 1
ATOM 602 N N . PRO A 1 80 ? -2.702 -0.424 12.131 1.00 81.44 80 PRO A N 1
ATOM 603 C CA . PRO A 1 80 ? -3.573 -0.815 13.235 1.00 81.44 80 PRO A CA 1
ATOM 604 C C . PRO A 1 80 ? -4.927 -0.090 13.218 1.00 81.44 80 PRO A C 1
ATOM 606 O O . PRO A 1 80 ? -5.882 -0.580 13.816 1.00 81.44 80 PRO A O 1
ATOM 609 N N . VAL A 1 81 ? -5.043 1.073 12.554 1.00 82.12 81 VAL A N 1
ATOM 610 C CA . VAL A 1 81 ? -6.328 1.770 12.376 1.00 82.12 81 VAL A CA 1
ATOM 611 C C . VAL A 1 81 ? -6.587 2.208 10.933 1.00 82.12 81 VAL A C 1
ATOM 613 O O . VAL A 1 81 ? -5.687 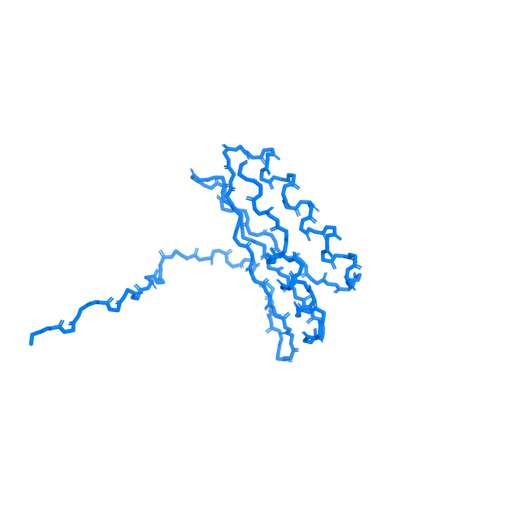2.598 10.185 1.00 82.12 81 VAL A O 1
ATOM 616 N N . SER A 1 82 ? -7.868 2.240 10.552 1.00 81.12 82 SER A N 1
ATOM 617 C CA . SER A 1 82 ? -8.301 2.591 9.191 1.00 81.12 82 SER A CA 1
ATOM 618 C C . SER A 1 82 ? -7.939 4.022 8.777 1.00 81.12 82 SER A C 1
ATOM 620 O O . SER A 1 82 ? -7.726 4.286 7.597 1.00 81.12 82 SER A O 1
ATOM 622 N N . VAL A 1 83 ? -7.845 4.963 9.725 1.00 86.75 83 VAL A N 1
ATOM 623 C CA . VAL A 1 83 ? -7.510 6.369 9.427 1.00 86.75 83 VAL A CA 1
ATOM 624 C C . VAL A 1 83 ? -6.088 6.501 8.884 1.00 86.75 83 VAL A C 1
ATOM 626 O O . VAL A 1 83 ? -5.860 7.238 7.929 1.00 86.75 83 VAL A O 1
ATOM 629 N N . GLU A 1 84 ? -5.134 5.768 9.449 1.00 85.31 84 GLU A N 1
ATOM 630 C CA . GLU A 1 84 ? -3.728 5.832 9.040 1.00 85.31 84 GLU A CA 1
ATOM 6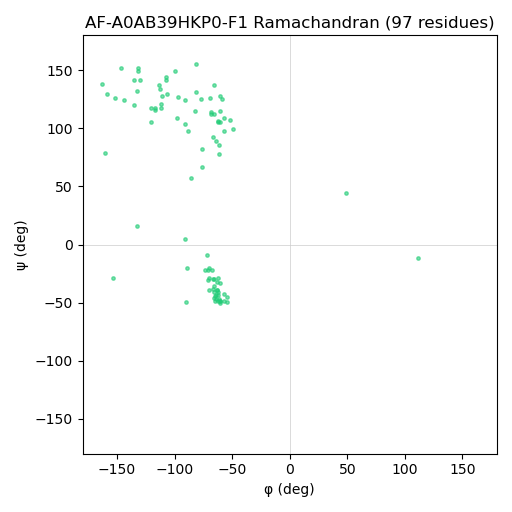31 C C . GLU A 1 84 ? -3.527 5.220 7.660 1.00 85.31 84 GLU A C 1
ATOM 633 O O . GLU A 1 84 ? -2.845 5.810 6.820 1.00 85.31 84 GLU A O 1
ATOM 638 N N . LYS A 1 85 ? -4.230 4.115 7.383 1.00 86.94 85 LYS A N 1
ATOM 639 C CA . LYS A 1 85 ? -4.354 3.566 6.033 1.00 86.94 85 LYS A CA 1
ATOM 640 C C . LYS A 1 85 ? -4.881 4.612 5.051 1.00 86.94 85 LYS A C 1
ATOM 642 O O . LYS A 1 85 ? -4.272 4.809 4.005 1.00 86.94 85 LYS A O 1
ATOM 647 N N . LEU A 1 86 ? -5.974 5.308 5.377 1.00 86.56 86 LEU A N 1
ATOM 648 C CA . LEU A 1 86 ? -6.548 6.324 4.487 1.00 86.56 86 LEU A CA 1
ATOM 649 C C . LEU A 1 86 ? -5.567 7.473 4.233 1.00 86.56 86 LEU A C 1
ATOM 651 O O . LEU A 1 86 ? -5.433 7.927 3.098 1.00 86.56 86 LEU A O 1
ATOM 655 N N . ILE A 1 87 ? -4.846 7.927 5.260 1.00 89.00 87 ILE A N 1
ATOM 656 C CA . ILE A 1 87 ? -3.810 8.960 5.118 1.00 89.00 87 ILE A CA 1
ATOM 657 C C . ILE A 1 87 ? -2.682 8.465 4.207 1.00 89.00 87 ILE A C 1
ATOM 659 O O . ILE A 1 87 ? -2.231 9.212 3.334 1.00 89.00 87 ILE A O 1
ATOM 663 N N . PHE A 1 88 ? -2.240 7.218 4.379 1.00 89.25 88 PHE A N 1
ATOM 664 C CA .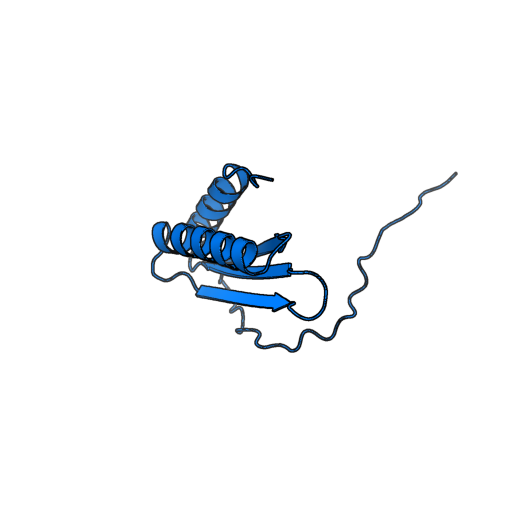 PHE A 1 88 ? -1.225 6.611 3.526 1.00 89.25 88 PHE A CA 1
ATOM 665 C C . PHE A 1 88 ? -1.708 6.510 2.078 1.00 89.25 88 PHE A C 1
ATOM 667 O O . PHE A 1 88 ? -1.022 6.994 1.181 1.00 89.25 88 PHE A O 1
ATOM 674 N N . GLU A 1 89 ? -2.920 6.003 1.845 1.00 86.25 89 GLU A N 1
ATOM 675 C CA . GLU A 1 89 ? -3.545 5.933 0.521 1.00 86.25 89 GLU A CA 1
ATOM 676 C C . GLU A 1 89 ? -3.659 7.306 -0.154 1.00 86.25 89 GLU A C 1
ATOM 678 O O . GLU A 1 89 ? -3.380 7.448 -1.345 1.00 86.25 89 GLU A O 1
ATOM 683 N N . LEU A 1 90 ? -4.041 8.343 0.593 1.00 88.50 90 LEU A N 1
ATOM 684 C CA . LEU A 1 90 ? -4.104 9.708 0.075 1.00 88.50 90 LEU A CA 1
ATOM 685 C C . LEU A 1 90 ? -2.713 10.222 -0.306 1.00 88.50 90 LEU A C 1
ATOM 687 O O . LEU A 1 90 ? -2.546 10.790 -1.386 1.00 88.50 90 LEU A O 1
ATOM 691 N N . LYS A 1 91 ? -1.706 9.988 0.542 1.00 87.00 91 LYS A N 1
ATOM 692 C CA . LYS A 1 91 ? -0.325 10.407 0.280 1.00 87.00 91 LYS A CA 1
ATOM 693 C C . LYS A 1 91 ? 0.263 9.699 -0.932 1.00 87.00 91 LYS A C 1
ATOM 695 O O . LYS A 1 91 ? 0.861 10.377 -1.756 1.00 87.00 91 LYS A O 1
ATOM 700 N N . ILE A 1 92 ? 0.058 8.391 -1.096 1.00 86.56 92 ILE A N 1
ATOM 701 C CA . ILE A 1 92 ? 0.562 7.661 -2.273 1.00 86.56 92 ILE A CA 1
ATOM 702 C C . ILE A 1 92 ? -0.178 8.042 -3.562 1.00 86.56 92 ILE A C 1
ATOM 704 O O . ILE A 1 92 ? 0.419 8.006 -4.629 1.00 86.56 92 ILE A O 1
ATOM 708 N N . ARG A 1 93 ? -1.4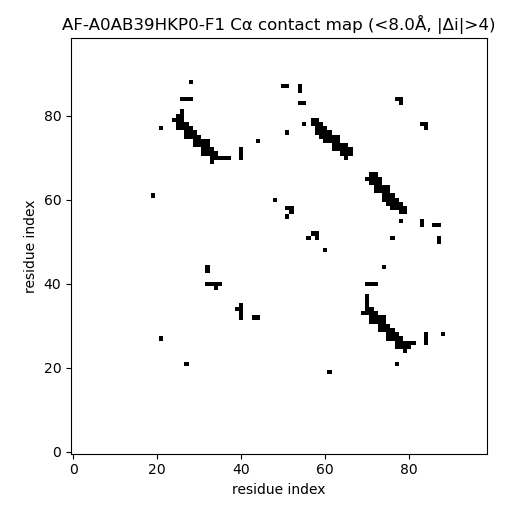54 8.453 -3.483 1.00 81.38 93 ARG A N 1
ATOM 709 C CA . ARG A 1 93 ? -2.197 9.000 -4.637 1.00 81.38 93 ARG A CA 1
ATOM 710 C C . ARG A 1 93 ? -1.699 10.384 -5.048 1.00 81.38 93 ARG A C 1
ATOM 712 O O . ARG A 1 93 ? -1.808 10.748 -6.214 1.00 81.38 93 ARG A O 1
ATOM 719 N N . GLN A 1 94 ? -1.206 11.165 -4.089 1.00 77.62 94 GLN A N 1
ATOM 720 C CA . GLN A 1 94 ? -0.636 12.493 -4.321 1.00 77.62 94 GLN A CA 1
ATOM 721 C C . GLN A 1 94 ? 0.860 12.458 -4.622 1.00 77.62 94 GLN A C 1
ATOM 723 O O . GLN A 1 94 ? 1.380 13.413 -5.196 1.00 77.62 94 GLN A O 1
ATOM 728 N N . PHE A 1 95 ? 1.549 11.379 -4.251 1.00 70.94 95 PHE A N 1
ATOM 729 C CA . PHE A 1 95 ? 2.917 11.137 -4.665 1.00 70.94 95 PHE A CA 1
ATOM 730 C C . PHE A 1 95 ? 2.897 10.850 -6.166 1.00 70.94 95 PHE A C 1
ATOM 732 O O . PHE A 1 95 ? 2.327 9.841 -6.587 1.00 70.94 95 PHE A O 1
ATOM 739 N N . PRO A 1 96 ? 3.482 11.721 -7.003 1.00 57.84 96 PRO A N 1
ATOM 740 C CA . PRO A 1 96 ? 3.653 11.375 -8.397 1.00 57.84 96 PRO A CA 1
ATOM 741 C C . PRO A 1 96 ? 4.495 10.101 -8.439 1.00 57.84 96 PRO A C 1
ATOM 743 O O . PRO A 1 96 ? 5.591 10.057 -7.875 1.00 57.84 96 PRO A O 1
ATOM 746 N N . GLN A 1 97 ? 3.975 9.069 -9.104 1.00 55.22 97 GLN A N 1
ATOM 747 C CA . GLN A 1 97 ? 4.783 7.980 -9.642 1.00 55.22 97 GLN A CA 1
ATOM 748 C C . GLN A 1 97 ? 5.724 8.641 -10.659 1.00 55.22 97 GLN A C 1
ATOM 750 O O . GLN A 1 97 ? 5.406 8.699 -11.843 1.00 55.22 97 GLN A O 1
ATOM 755 N N . GLN A 1 98 ? 6.785 9.297 -10.179 1.00 43.06 98 GLN A N 1
ATOM 756 C CA . GLN A 1 98 ? 7.758 9.996 -11.013 1.00 43.06 98 GLN A CA 1
ATOM 757 C C . GLN A 1 98 ? 8.356 8.926 -11.926 1.00 43.06 98 GLN A C 1
ATOM 759 O O . GLN A 1 98 ? 9.042 8.011 -11.456 1.00 43.06 98 GLN A O 1
ATOM 764 N N . GLY A 1 99 ? 7.926 8.982 -13.187 1.00 37.72 99 GLY A N 1
ATOM 765 C CA . GLY A 1 99 ? 8.380 8.133 -14.279 1.00 37.72 99 GLY A CA 1
ATOM 766 C C . GLY A 1 99 ? 9.804 8.455 -14.681 1.00 37.72 99 GLY A C 1
ATOM 767 O O . GLY A 1 99 ? 10.226 9.618 -14.488 1.00 37.72 99 GLY A O 1
#

Radius of gyration: 15.65 Å; Cα contacts (8 Å, |Δi|>4): 109; chains: 1; bounding box: 44×32×44 Å

Solvent-accessible surface area (backbone atoms only — not comparable to full-atom values): 6281 Å² total; per-residue (Å²): 141,78,94,80,77,88,79,75,77,79,91,79,70,88,71,83,71,85,66,78,83,83,52,96,78,57,36,71,48,78,47,80,44,75,30,100,39,66,66,60,35,52,52,51,52,50,52,55,48,52,54,47,45,73,76,37,80,82,48,44,77,45,78,47,71,50,70,88,81,64,42,30,35,39,37,38,40,36,24,85,45,64,65,60,41,52,52,49,53,51,48,60,71,68,44,74,82,79,124

Sequence (99 aa):
MSNECNNVCEACGCAGEIGYIIREGDESVSVNLESATQMALNDKIEVYRQLAQSINSEVGINIDLSTTYNNKATLHFVFPVSVEKLIFELKIRQFPQQG

Foldseek 3Di:
DDDDDDPPPDPDDPPPDPDDPQDVQKDKDKDKDFDPDLVVLVVVLVVLVVLLCVLPVPKDWDWAQPVPPGSMIMIMIIDNDPVSVVVSVVVVVVPPPPD

Organism: NCBI:txid3232307

Mean predicted aligned error: 11.58 Å

InterPro domains:
  IPR005272 Protein of unknown function DUF406 [PF04175] (4-93)
  IPR005272 Protein of unknown function DUF406 [PTHR38769] (2-93)
  IPR035571 UPF0234-like, C-terminal [G3DSA:3.30.70.860] (1-98)

pLDDT: mean 72.35, std 17.7, range [35.28, 90.56]